Protein AF-A0AAV2KZQ6-F1 (afdb_monomer_lite)

Secondary structure (DSSP, 8-state):
--HHHHHHHHHHHHHHHHHHHHHHHHT--------SSSSHHHHHHHHHHHHTTTTS---SSTTS-----------------S-----

Foldseek 3Di:
DDPVVVVVVVVVVVVVVVVVVVVVVVPPPPPDQPFPDPDPVSVVVSCVVVVVVVVDDPDPDPVDDDDDDDDDDDPDDPDDDPDPDDD

Sequence (87 aa):
MSIKDVEQEWLRSVKLQVFALCILLCHAPCNGLNCSKATQPALLSALEPVFNLNAIRPVMDMDTPTNVTIYFTLYGILGVVSRLHMS

Radius of gyration: 31.2 Å; chains: 1; bounding box: 57×52×91 Å

Organism: Knipowitschia caucasica (NCBI:txid637954)

Structure (mmCIF, N/CA/C/O backbone):
data_AF-A0AAV2KZQ6-F1
#
_entry.id   AF-A0AAV2KZQ6-F1
#
loop_
_atom_site.group_PDB
_atom_site.id
_atom_site.type_symbol
_atom_site.label_atom_id
_atom_site.label_alt_id
_atom_site.label_comp_id
_atom_site.label_asym_id
_atom_site.label_entity_id
_atom_site.label_seq_id
_atom_site.pdbx_PDB_ins_code
_atom_site.Cartn_x
_atom_site.Cartn_y
_atom_site.Cartn_z
_atom_site.occupancy
_atom_site.B_iso_or_equiv
_atom_site.auth_seq_id
_atom_site.auth_comp_id
_atom_site.auth_asym_id
_atom_site.auth_atom_id
_atom_site.pdbx_PDB_model_num
ATOM 1 N N . MET A 1 1 ? -33.494 35.405 48.049 1.00 54.12 1 MET A N 1
ATOM 2 C CA . MET A 1 1 ? -32.862 34.533 47.038 1.00 54.12 1 MET A CA 1
ATOM 3 C C . MET A 1 1 ? -31.796 35.359 46.341 1.00 54.12 1 MET A C 1
ATOM 5 O O . MET A 1 1 ? -32.152 36.390 45.780 1.00 54.12 1 MET A O 1
ATOM 9 N N . SER A 1 2 ? -30.513 35.028 46.504 1.00 70.69 2 SER A N 1
ATOM 10 C CA . SER A 1 2 ? -29.418 35.881 46.030 1.00 70.69 2 SER A CA 1
ATOM 11 C C . SER A 1 2 ? -29.078 35.548 44.577 1.00 70.69 2 SER A C 1
ATOM 13 O O . SER A 1 2 ? -29.102 34.385 44.186 1.00 70.69 2 SER A O 1
ATOM 15 N N . ILE A 1 3 ? -28.733 36.553 43.767 1.00 71.81 3 ILE A N 1
ATOM 16 C CA . ILE A 1 3 ? -28.345 36.386 42.349 1.00 71.81 3 ILE A CA 1
ATOM 17 C C . ILE A 1 3 ? -27.215 35.358 42.171 1.00 71.81 3 ILE A C 1
ATOM 19 O O . ILE A 1 3 ? -27.182 34.632 41.183 1.00 71.81 3 ILE A O 1
ATOM 23 N N . LYS A 1 4 ? -26.349 35.234 43.181 1.00 72.69 4 LYS A N 1
ATOM 24 C CA . LYS A 1 4 ? -25.249 34.265 43.217 1.00 72.69 4 LYS A CA 1
ATOM 25 C C . LYS A 1 4 ? -25.739 32.814 43.247 1.00 72.69 4 LYS A C 1
ATOM 27 O O . LYS A 1 4 ? -25.114 31.957 42.635 1.00 72.69 4 LYS A O 1
ATOM 32 N N . ASP A 1 5 ? -26.860 32.548 43.916 1.00 69.06 5 ASP A N 1
ATOM 33 C CA . ASP A 1 5 ? -27.445 31.206 44.003 1.00 69.06 5 ASP A CA 1
ATOM 34 C C . ASP A 1 5 ? -28.039 30.787 42.650 1.00 69.06 5 ASP A C 1
ATOM 36 O O . ASP A 1 5 ? -27.897 29.644 42.222 1.00 69.06 5 ASP A O 1
ATOM 40 N N . VAL A 1 6 ? -28.643 31.743 41.936 1.00 72.56 6 VAL A N 1
ATOM 41 C CA . VAL A 1 6 ? -29.210 31.536 40.595 1.00 72.56 6 VAL A CA 1
ATOM 42 C C . VAL A 1 6 ? -28.107 31.296 39.563 1.00 72.56 6 VAL A C 1
ATOM 44 O O . VAL A 1 6 ? -28.230 30.397 38.735 1.00 72.56 6 VAL A O 1
ATOM 47 N N . GLU A 1 7 ? -27.008 32.050 39.634 1.00 74.81 7 GLU A N 1
ATOM 48 C CA . GLU A 1 7 ? -25.852 31.888 38.747 1.00 74.81 7 GLU A CA 1
ATOM 49 C C . GLU A 1 7 ? -25.163 30.527 38.948 1.00 74.81 7 GLU A C 1
ATOM 51 O O . GLU A 1 7 ? -24.816 29.855 37.976 1.00 74.81 7 GLU A O 1
ATOM 56 N N . GLN A 1 8 ? -25.032 30.065 40.196 1.00 72.88 8 GLN A N 1
ATOM 57 C CA . GLN A 1 8 ? -24.471 28.744 40.505 1.00 72.88 8 GLN A CA 1
ATOM 58 C C . GLN A 1 8 ? -25.355 27.591 40.013 1.00 72.88 8 GLN A C 1
ATOM 60 O O . GLN A 1 8 ? -24.838 26.618 39.458 1.00 72.88 8 GLN A O 1
ATOM 65 N N . GLU A 1 9 ? -26.675 27.703 40.159 1.00 76.69 9 GLU A N 1
ATOM 66 C CA . GLU A 1 9 ? -27.632 26.715 39.648 1.00 76.69 9 GLU A CA 1
ATOM 67 C C . GLU A 1 9 ? -27.576 26.631 38.109 1.00 76.69 9 GLU A C 1
ATOM 69 O O . GLU A 1 9 ? -27.548 25.537 37.535 1.00 76.69 9 GLU A O 1
ATOM 74 N N . TRP A 1 10 ? -27.456 27.783 37.437 1.00 68.94 10 TRP A N 1
ATOM 75 C CA . TRP A 1 10 ? -27.300 27.868 35.982 1.00 68.94 10 TRP A CA 1
ATOM 76 C C . TRP A 1 10 ? -25.984 27.242 35.509 1.00 68.94 10 TRP A C 1
ATOM 78 O O . TRP A 1 10 ? -25.978 26.413 34.596 1.00 68.94 10 TRP A O 1
ATOM 88 N N . LEU A 1 11 ? -24.873 27.563 36.179 1.00 72.50 11 LEU A N 1
ATOM 89 C CA . LEU A 1 11 ? -23.561 26.975 35.899 1.00 72.50 11 LEU A CA 1
ATOM 90 C C . LEU A 1 11 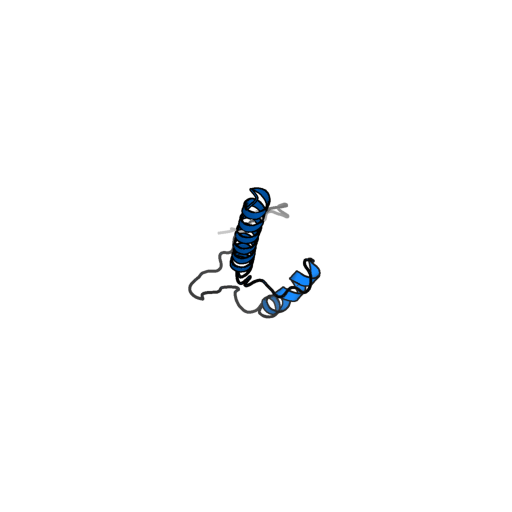? -23.556 25.457 36.120 1.00 72.50 11 LEU A C 1
ATOM 92 O O . LEU A 1 11 ? -22.918 24.732 35.355 1.00 72.50 11 LEU A O 1
ATOM 96 N N . ARG A 1 12 ? -24.275 24.959 37.132 1.00 75.94 12 ARG A N 1
ATOM 97 C CA . ARG A 1 12 ? -24.421 23.520 37.395 1.00 75.94 12 ARG A CA 1
ATOM 98 C C . ARG A 1 12 ? -25.185 22.816 36.274 1.00 75.94 12 ARG A C 1
ATOM 100 O O . ARG A 1 12 ? -24.752 21.756 35.826 1.00 75.94 12 ARG A O 1
ATOM 107 N N . SER A 1 13 ? -26.271 23.423 35.796 1.00 79.44 13 SER A N 1
ATOM 108 C CA . SER A 1 13 ? -27.104 22.877 34.719 1.00 79.44 13 SER A CA 1
ATOM 109 C C . SER A 1 13 ? -26.359 22.851 33.377 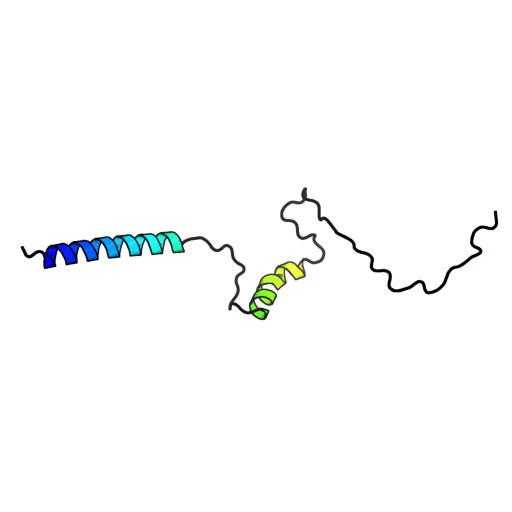1.00 79.44 13 SER A C 1
ATOM 111 O O . SER A 1 13 ? -26.294 21.808 32.724 1.00 79.44 13 SER A O 1
ATOM 113 N N . VAL A 1 14 ? -25.669 23.943 33.022 1.00 82.38 14 VAL A N 1
ATOM 114 C CA . VAL A 1 14 ? -24.837 24.012 31.806 1.00 82.38 14 VAL A CA 1
ATOM 115 C C . VAL A 1 14 ? -23.685 23.006 31.862 1.00 82.38 14 VAL A C 1
ATOM 117 O O . VAL A 1 14 ? -23.423 22.318 30.877 1.00 82.38 14 VAL A O 1
ATOM 120 N N . LYS A 1 15 ? -23.021 22.850 33.016 1.00 81.00 15 LYS A N 1
ATOM 121 C CA . LYS A 1 15 ? -21.952 21.849 33.184 1.00 81.00 15 LYS A CA 1
ATOM 122 C C . LYS A 1 15 ? -22.452 20.421 32.976 1.00 81.00 15 LYS A C 1
ATOM 124 O O . LYS A 1 15 ? -21.762 19.642 32.321 1.00 81.00 15 LYS A O 1
ATOM 129 N N . LEU A 1 16 ? -23.635 20.080 33.493 1.00 81.00 16 LEU A N 1
ATOM 130 C CA . LEU A 1 16 ? -24.227 18.753 33.303 1.00 81.00 16 LEU A CA 1
ATOM 131 C C . LEU A 1 16 ? -24.543 18.485 31.826 1.00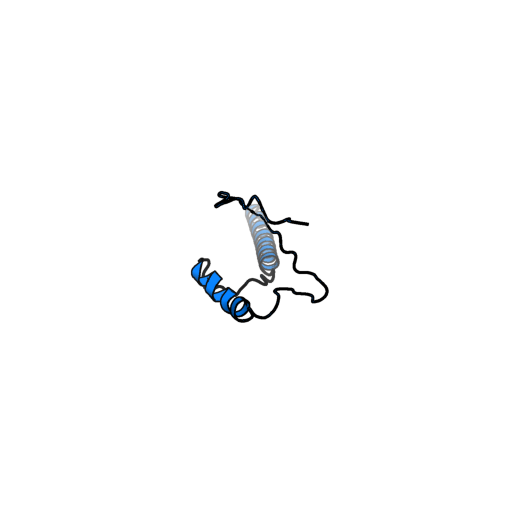 81.00 16 LEU A C 1
ATOM 133 O O . LEU A 1 16 ? -24.252 17.404 31.317 1.00 81.00 16 LEU A O 1
ATOM 137 N N . GLN A 1 17 ? -25.103 19.482 31.136 1.00 81.19 17 GLN A N 1
ATOM 138 C CA . GLN A 1 17 ? -25.458 19.374 29.721 1.00 81.19 17 GLN A CA 1
ATOM 139 C C . GLN A 1 17 ? -24.225 19.243 28.820 1.00 81.19 17 GLN A C 1
ATOM 141 O O . GLN A 1 17 ? -24.206 18.396 27.928 1.00 81.19 17 GLN A O 1
ATOM 146 N N . VAL A 1 18 ? -23.168 20.017 29.082 1.00 83.44 18 VAL A N 1
ATOM 147 C CA . VAL A 1 18 ? -21.893 19.908 28.354 1.00 83.44 18 VAL A CA 1
ATOM 148 C C . VAL A 1 18 ? -21.227 18.554 28.611 1.00 83.44 18 VAL A C 1
ATOM 150 O O . VAL A 1 18 ? -20.731 17.929 27.677 1.00 83.44 18 VAL A O 1
ATOM 153 N N . PHE A 1 19 ? -21.253 18.059 29.851 1.00 82.69 19 PHE A N 1
ATOM 154 C CA . PHE A 1 19 ? -20.699 16.747 30.191 1.00 82.69 19 PHE A CA 1
ATOM 155 C C . PHE A 1 19 ? -21.434 15.608 29.471 1.00 82.69 19 PHE A C 1
ATOM 157 O O . PHE A 1 19 ? -20.792 14.744 28.875 1.00 82.69 19 PHE A O 1
ATOM 164 N N . ALA A 1 20 ? -22.769 15.642 29.449 1.00 83.25 20 ALA A N 1
ATOM 165 C CA . ALA A 1 20 ? -23.581 14.666 28.725 1.00 83.25 20 ALA A CA 1
ATOM 166 C C . ALA A 1 20 ? -23.329 14.703 27.206 1.00 83.25 20 ALA A C 1
ATOM 168 O O . ALA A 1 20 ? -23.237 13.650 26.577 1.00 83.25 20 ALA A O 1
ATOM 169 N N . LEU A 1 21 ? -23.154 15.895 26.626 1.00 81.12 21 LEU A N 1
ATOM 170 C CA . LEU A 1 21 ? -22.831 16.068 25.208 1.00 81.12 21 LEU A CA 1
ATOM 171 C C . LEU A 1 21 ? -21.434 15.525 24.863 1.00 81.12 21 LEU A C 1
ATOM 173 O O . LEU A 1 21 ? -21.285 14.819 23.868 1.00 81.12 21 LEU A O 1
ATOM 177 N N . CYS A 1 22 ? -20.426 15.793 25.699 1.00 77.56 22 CYS A N 1
ATOM 178 C CA . CYS A 1 22 ? -19.078 15.239 25.536 1.00 77.56 22 CYS A CA 1
ATOM 179 C C . CYS A 1 22 ? -19.068 13.713 25.624 1.00 77.56 22 CYS A C 1
ATOM 181 O O . CYS A 1 22 ? -18.402 13.062 24.823 1.00 77.56 22 CYS A O 1
ATOM 183 N N . ILE A 1 23 ? -19.825 13.141 26.566 1.00 78.00 23 ILE A N 1
ATOM 184 C CA . ILE A 1 23 ? -20.025 11.695 26.651 1.00 78.00 23 ILE A CA 1
ATOM 185 C C . ILE A 1 23 ? -20.610 11.218 25.324 1.00 78.00 23 ILE A C 1
ATOM 187 O O . ILE A 1 23 ? -19.954 10.432 24.657 1.00 78.00 23 ILE A O 1
ATOM 191 N N . LEU A 1 24 ? -21.749 11.749 24.873 1.00 71.94 24 LEU A N 1
ATOM 192 C CA . LEU A 1 24 ? -22.409 11.325 23.630 1.00 71.94 24 LEU A CA 1
ATOM 193 C C . LEU A 1 24 ? -21.484 11.374 22.393 1.00 71.94 24 LEU A C 1
ATOM 195 O O . LEU A 1 24 ? -21.484 10.442 21.592 1.00 71.94 24 LEU A O 1
ATOM 199 N N . LEU A 1 25 ? -20.664 12.424 22.264 1.00 64.12 25 LEU A N 1
ATOM 200 C CA . LEU A 1 25 ? -19.715 12.614 21.156 1.00 64.12 25 LEU A CA 1
ATOM 201 C C . LEU A 1 25 ? -18.502 11.665 21.219 1.00 64.12 25 LEU A C 1
ATOM 203 O O . LEU A 1 25 ? -17.962 11.299 20.177 1.00 64.12 25 LEU A O 1
ATOM 207 N N . CYS A 1 26 ? -18.087 11.230 22.413 1.00 63.41 26 CYS A N 1
ATOM 208 C CA . CYS A 1 26 ? -16.983 10.280 22.593 1.00 63.41 26 CYS A CA 1
ATOM 209 C C . CYS A 1 26 ? -17.359 8.814 22.301 1.00 63.41 26 CYS A C 1
ATOM 211 O O . CYS A 1 26 ? -16.465 7.973 22.254 1.00 63.41 26 CYS A O 1
ATOM 213 N N . HIS A 1 27 ? -18.641 8.488 22.081 1.00 58.25 27 HIS A N 1
ATOM 214 C CA . HIS A 1 27 ? -19.091 7.118 21.764 1.00 58.25 27 HIS A CA 1
ATOM 215 C C . HIS A 1 27 ? -19.033 6.783 20.270 1.00 58.25 27 HIS A C 1
ATOM 217 O O . HIS A 1 27 ? -19.652 5.809 19.842 1.00 58.25 27 HIS A O 1
ATOM 223 N N . ALA A 1 28 ? -18.309 7.557 19.457 1.00 55.41 28 ALA A N 1
ATOM 224 C CA . ALA A 1 28 ? -18.037 7.131 18.093 1.00 55.41 28 ALA A CA 1
ATOM 225 C C . ALA A 1 28 ? -17.306 5.774 18.147 1.00 55.41 28 ALA A C 1
ATOM 227 O O . ALA A 1 28 ? -16.235 5.695 18.757 1.00 55.41 28 ALA A O 1
ATOM 228 N N . PRO A 1 29 ? -17.858 4.698 17.554 1.00 56.50 29 PRO A N 1
ATOM 229 C CA . PRO A 1 29 ? -17.139 3.445 17.458 1.00 56.50 29 PRO A CA 1
ATOM 230 C C . PRO A 1 29 ? -15.959 3.684 16.521 1.00 56.50 29 PRO A C 1
ATOM 232 O O . PRO A 1 29 ? -16.088 3.724 15.297 1.00 56.50 29 PRO A O 1
ATOM 235 N N . CYS A 1 30 ? -14.787 3.894 17.111 1.00 57.06 30 CYS A N 1
ATOM 236 C CA . CYS A 1 30 ? -13.536 3.769 16.397 1.00 57.06 30 CYS A CA 1
ATOM 237 C C . CYS A 1 30 ? -13.424 2.297 15.999 1.00 57.06 30 CYS A C 1
ATOM 239 O O . CYS A 1 30 ? -12.919 1.486 16.773 1.00 57.06 30 CYS A O 1
ATOM 241 N N . ASN A 1 31 ? -13.872 1.947 14.790 1.00 61.09 31 ASN A N 1
ATOM 242 C CA . ASN A 1 31 ? -13.559 0.669 14.138 1.00 61.09 31 ASN A CA 1
ATOM 243 C C . ASN A 1 31 ? -12.069 0.649 13.732 1.00 61.09 31 ASN A C 1
ATOM 245 O O . ASN A 1 31 ? -11.714 0.385 12.586 1.00 61.09 31 ASN A O 1
ATOM 249 N N . GLY A 1 32 ? -11.199 1.043 14.661 1.00 65.12 32 GLY A N 1
ATOM 250 C CA . GLY A 1 32 ? -9.764 1.118 14.500 1.00 65.12 32 GLY A CA 1
ATOM 251 C C . GLY A 1 32 ? -9.133 -0.238 14.766 1.00 65.12 32 GLY A C 1
ATOM 252 O O . GLY A 1 32 ? -9.651 -1.062 15.519 1.00 65.12 32 GLY A O 1
ATOM 253 N N . LEU A 1 33 ? -7.985 -0.454 14.138 1.00 70.31 33 LEU A N 1
ATOM 254 C CA . LEU A 1 33 ? -7.112 -1.586 14.418 1.00 70.31 33 LEU A CA 1
ATOM 255 C C . LEU A 1 33 ? -6.822 -1.634 15.928 1.00 70.31 33 LEU A C 1
ATOM 257 O O . LEU A 1 33 ? -6.579 -0.594 16.545 1.00 70.31 33 LEU A O 1
ATOM 261 N N . ASN A 1 34 ? -6.853 -2.827 16.526 1.00 79.12 34 ASN A N 1
ATOM 262 C CA . ASN A 1 34 ? -6.569 -2.990 17.951 1.00 79.12 34 ASN A CA 1
ATOM 263 C C . ASN A 1 34 ? -5.059 -2.843 18.200 1.00 79.12 34 ASN A C 1
ATOM 265 O O . ASN A 1 34 ? -4.308 -3.816 18.229 1.00 79.12 34 ASN A O 1
ATOM 269 N N . CYS A 1 35 ? -4.615 -1.595 18.319 1.00 78.12 35 CYS A N 1
ATOM 270 C CA . CYS A 1 35 ? -3.235 -1.235 18.605 1.00 78.12 35 CYS A CA 1
ATOM 271 C C . CYS A 1 35 ? -3.043 -1.097 20.119 1.00 78.12 35 CYS A C 1
ATOM 273 O O . CYS A 1 35 ? -3.742 -0.325 20.771 1.00 78.12 35 CYS A O 1
ATOM 275 N N . SER A 1 36 ? -2.037 -1.769 20.686 1.00 84.69 36 SER A N 1
ATOM 276 C CA . SER A 1 36 ? -1.733 -1.649 22.122 1.00 84.69 36 SER A CA 1
ATOM 277 C C . SER A 1 36 ? -1.193 -0.267 22.515 1.00 84.69 36 SER A C 1
ATOM 279 O O . SER A 1 36 ? -1.352 0.163 23.657 1.00 84.69 36 SER A O 1
ATOM 281 N N . LYS A 1 37 ? -0.523 0.422 21.579 1.00 88.44 37 LYS A N 1
ATOM 282 C CA . LYS A 1 37 ? 0.077 1.757 21.730 1.00 88.44 37 LYS A CA 1
ATOM 283 C C . LYS A 1 37 ? 0.040 2.498 20.390 1.00 88.44 37 LYS A C 1
ATOM 285 O O . LYS A 1 37 ? 0.037 1.871 19.335 1.00 88.44 37 LYS A O 1
ATOM 290 N N . ALA A 1 38 ? 0.094 3.829 20.420 1.00 86.00 38 ALA A N 1
ATOM 291 C CA . ALA A 1 38 ? 0.207 4.674 19.225 1.00 86.00 38 ALA A CA 1
ATOM 292 C C . ALA A 1 38 ? 1.657 4.731 18.696 1.00 86.00 38 ALA A C 1
ATOM 294 O O . ALA A 1 38 ? 2.262 5.797 18.601 1.00 86.00 38 ALA A O 1
ATOM 295 N N . THR A 1 39 ? 2.252 3.571 18.413 1.00 91.50 39 THR A N 1
ATOM 296 C CA . THR A 1 39 ? 3.629 3.450 17.909 1.00 91.50 39 THR A CA 1
ATOM 297 C C . THR A 1 39 ? 3.661 2.650 16.607 1.00 91.50 39 THR A C 1
ATOM 299 O O . THR A 1 39 ? 2.811 1.790 16.379 1.00 91.50 39 THR A O 1
ATOM 302 N N . GLN A 1 40 ? 4.660 2.900 15.751 1.00 91.75 40 GLN A N 1
ATOM 303 C CA . GLN A 1 40 ? 4.818 2.172 14.481 1.00 91.75 40 GLN A CA 1
ATOM 304 C C . GLN A 1 40 ? 4.891 0.641 14.658 1.00 91.75 40 GLN A C 1
ATOM 306 O O . GLN A 1 40 ? 4.211 -0.054 13.905 1.00 91.75 40 GLN A O 1
ATOM 311 N N . PRO A 1 41 ? 5.622 0.083 15.649 1.00 93.44 41 PRO A N 1
ATOM 312 C CA . PRO A 1 41 ? 5.649 -1.366 15.853 1.00 93.44 41 PRO A CA 1
ATOM 313 C C . PRO A 1 41 ? 4.287 -1.940 16.255 1.00 93.44 41 PRO A C 1
ATOM 315 O O . PRO A 1 41 ? 3.906 -2.995 15.766 1.00 93.44 41 PRO A O 1
ATOM 318 N N . ALA A 1 42 ? 3.534 -1.238 17.109 1.00 92.25 42 ALA A N 1
ATOM 319 C CA . ALA A 1 42 ? 2.214 -1.694 17.542 1.00 92.25 42 ALA A CA 1
ATOM 320 C C . ALA A 1 42 ? 1.208 -1.711 16.382 1.00 92.25 42 ALA A C 1
ATOM 322 O O . ALA A 1 42 ? 0.397 -2.630 16.296 1.00 92.25 42 ALA A O 1
ATOM 323 N N . LEU A 1 43 ? 1.299 -0.740 15.468 1.00 91.50 43 LEU A N 1
ATOM 324 C CA . LEU A 1 43 ? 0.521 -0.738 14.233 1.00 91.50 43 LEU A CA 1
ATOM 325 C C . LEU A 1 43 ? 0.908 -1.918 13.334 1.00 91.50 43 LEU A C 1
ATOM 327 O O . LEU A 1 43 ? 0.034 -2.643 12.876 1.00 91.50 43 LEU A O 1
ATOM 331 N N . LEU A 1 44 ? 2.206 -2.147 13.115 1.00 93.31 44 LEU A N 1
ATOM 332 C CA . LEU A 1 44 ? 2.670 -3.257 12.282 1.00 93.31 44 LEU A CA 1
ATOM 333 C C . LEU A 1 44 ? 2.177 -4.611 12.814 1.00 93.31 44 LEU A C 1
ATOM 335 O O . LEU A 1 44 ? 1.663 -5.411 12.037 1.00 93.31 44 LEU A O 1
ATOM 339 N N . SER A 1 45 ? 2.259 -4.834 14.130 1.00 92.00 45 SER A N 1
ATOM 340 C CA . SER A 1 45 ? 1.703 -6.031 14.774 1.00 92.00 45 SER A CA 1
ATOM 341 C C . SER A 1 45 ? 0.185 -6.135 14.611 1.00 92.00 45 SER A C 1
ATOM 343 O O . SER A 1 45 ? -0.327 -7.222 14.374 1.00 92.00 45 SER A O 1
ATOM 345 N N . ALA A 1 46 ? -0.549 -5.022 14.687 1.00 92.12 46 ALA A N 1
ATOM 346 C CA . ALA A 1 46 ? -1.997 -5.029 14.478 1.00 92.12 46 ALA A CA 1
ATOM 347 C C . ALA A 1 46 ? -2.398 -5.352 13.022 1.00 92.12 46 ALA A C 1
ATOM 349 O O . ALA A 1 46 ? -3.487 -5.879 12.798 1.00 92.12 46 ALA A O 1
ATOM 350 N N . LEU A 1 47 ? -1.537 -5.063 12.036 1.00 91.44 47 LEU A N 1
ATOM 351 C CA . LEU A 1 47 ? -1.753 -5.399 10.620 1.00 91.44 47 LEU A CA 1
ATOM 352 C C . LEU A 1 47 ? -1.227 -6.785 10.209 1.00 91.44 47 LEU A C 1
ATOM 354 O O . LEU A 1 47 ? -1.555 -7.240 9.114 1.00 91.44 47 LEU A O 1
ATOM 358 N N . GLU A 1 48 ? -0.452 -7.473 11.051 1.00 92.50 48 GLU A N 1
ATOM 359 C CA . GLU A 1 48 ? 0.119 -8.797 10.750 1.00 92.50 48 GLU A CA 1
ATOM 360 C C . GLU A 1 48 ? -0.901 -9.803 10.167 1.00 92.50 48 GLU A C 1
ATOM 362 O O . GLU A 1 48 ? -0.593 -10.430 9.149 1.00 92.50 48 GLU A O 1
ATOM 367 N N . PRO A 1 49 ? -2.144 -9.917 10.690 1.00 89.88 49 PRO A N 1
ATOM 368 C CA . PRO A 1 49 ? -3.131 -10.849 10.142 1.00 89.88 49 PRO A CA 1
ATOM 369 C C . PRO A 1 49 ? -3.498 -10.574 8.677 1.00 89.88 49 PRO A C 1
ATOM 371 O O . PRO A 1 49 ? -3.820 -11.507 7.946 1.00 89.88 49 PRO A O 1
ATOM 374 N N . VAL A 1 50 ? -3.430 -9.313 8.234 1.00 89.31 50 VAL A N 1
ATOM 375 C CA . VAL A 1 50 ? -3.693 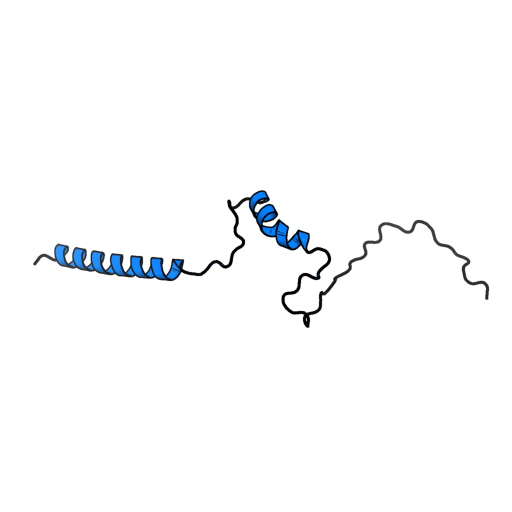-8.925 6.839 1.00 89.31 50 VAL A CA 1
ATOM 376 C C . VAL A 1 50 ? -2.554 -9.397 5.935 1.00 89.31 50 VAL A C 1
ATOM 378 O O . VAL A 1 50 ? -2.803 -9.921 4.853 1.00 89.31 50 VAL A O 1
ATOM 381 N N . PHE A 1 51 ? -1.304 -9.268 6.387 1.00 90.88 51 PHE A N 1
ATOM 382 C CA . PHE A 1 51 ? -0.136 -9.702 5.615 1.00 90.88 51 PHE A CA 1
ATOM 383 C C . PHE A 1 51 ? -0.004 -11.227 5.530 1.00 90.88 51 PHE A C 1
ATOM 385 O O . PHE A 1 51 ? 0.497 -11.736 4.528 1.00 90.88 51 PHE A O 1
ATOM 392 N N . ASN A 1 52 ? -0.508 -11.963 6.524 1.00 94.38 52 ASN A N 1
ATOM 393 C CA . ASN A 1 52 ? -0.549 -13.430 6.495 1.00 94.38 52 ASN A CA 1
ATOM 394 C C . ASN A 1 52 ? -1.489 -13.986 5.406 1.00 94.38 52 ASN A C 1
ATOM 396 O O . ASN A 1 52 ? -1.352 -15.142 5.011 1.00 94.38 52 ASN A O 1
ATOM 400 N N . LEU A 1 53 ? -2.400 -13.165 4.872 1.00 93.06 53 LEU A N 1
ATOM 401 C CA . LEU A 1 53 ? -3.289 -13.496 3.753 1.00 93.06 53 LEU A CA 1
ATOM 402 C C . LEU A 1 53 ? -2.716 -13.046 2.396 1.00 93.06 53 LEU A C 1
ATOM 404 O O . LEU A 1 53 ? -3.461 -12.702 1.485 1.00 93.06 53 LEU A O 1
ATOM 408 N N . ASN A 1 54 ? -1.390 -13.054 2.244 1.00 91.94 54 ASN A N 1
ATOM 409 C CA . ASN A 1 54 ? -0.677 -12.564 1.056 1.00 91.94 54 ASN A CA 1
ATOM 410 C C . ASN A 1 54 ? -1.061 -13.234 -0.278 1.00 91.94 54 ASN A C 1
ATOM 412 O O . ASN A 1 54 ? -0.866 -12.640 -1.336 1.00 91.94 54 ASN A O 1
ATOM 416 N N . ALA A 1 55 ? -1.596 -14.455 -0.246 1.00 93.88 55 ALA A N 1
ATOM 417 C CA . ALA A 1 55 ? -2.084 -15.153 -1.432 1.00 93.88 55 ALA A CA 1
ATOM 418 C C . ALA A 1 55 ? -3.435 -14.606 -1.935 1.00 93.88 55 ALA A C 1
ATOM 420 O O . ALA A 1 55 ? -3.853 -14.926 -3.048 1.00 93.88 55 ALA A O 1
ATOM 421 N N . ILE A 1 56 ? -4.129 -13.802 -1.123 1.00 92.12 56 ILE A N 1
ATOM 422 C CA . ILE A 1 56 ? -5.444 -13.234 -1.421 1.00 92.12 56 ILE A CA 1
ATOM 423 C C . ILE A 1 56 ? -5.280 -11.749 -1.758 1.00 92.12 56 ILE A C 1
ATOM 425 O O . ILE A 1 56 ? -4.526 -11.014 -1.124 1.00 92.12 56 ILE A O 1
ATOM 429 N N . ARG A 1 57 ? -6.016 -11.284 -2.771 1.00 93.75 57 ARG A N 1
ATOM 430 C CA . ARG A 1 57 ? -6.059 -9.862 -3.137 1.00 93.75 57 ARG A CA 1
ATOM 431 C C . ARG A 1 57 ? -6.721 -9.020 -2.030 1.00 93.75 57 ARG A C 1
ATOM 433 O O . ARG A 1 57 ? -7.780 -9.412 -1.540 1.00 93.75 57 ARG A O 1
ATOM 440 N N . PRO A 1 58 ? -6.165 -7.847 -1.672 1.00 92.38 58 PRO A N 1
ATOM 441 C CA . PRO A 1 58 ? -6.689 -7.007 -0.597 1.00 92.38 58 PRO A CA 1
ATOM 442 C C . PRO A 1 58 ? -7.868 -6.156 -1.090 1.00 92.38 58 PRO A C 1
ATOM 444 O O . PRO A 1 58 ? -7.736 -4.955 -1.321 1.00 92.38 58 PRO A O 1
ATOM 447 N N . VAL A 1 59 ? -9.025 -6.789 -1.284 1.00 93.69 59 VAL A N 1
ATOM 448 C CA . VAL A 1 59 ? -10.274 -6.120 -1.676 1.00 93.69 59 VAL A CA 1
ATOM 449 C C . VAL A 1 59 ? -11.380 -6.474 -0.689 1.00 93.69 59 VAL A C 1
ATOM 451 O O . VAL A 1 59 ? -11.443 -7.601 -0.205 1.00 93.69 59 VAL A O 1
ATOM 454 N N . MET A 1 60 ? -12.262 -5.518 -0.398 1.00 91.56 60 MET A N 1
ATOM 455 C CA . MET A 1 60 ? -13.467 -5.789 0.400 1.00 91.56 60 MET A CA 1
ATOM 456 C C . MET A 1 60 ? -14.559 -6.457 -0.441 1.00 91.56 60 MET A C 1
ATOM 458 O O . MET A 1 60 ? -15.364 -7.218 0.084 1.00 91.56 60 MET A O 1
ATOM 462 N N . ASP A 1 61 ? -14.565 -6.174 -1.744 1.00 94.50 61 ASP A N 1
ATOM 463 C CA . ASP A 1 61 ? -15.550 -6.656 -2.704 1.00 94.50 61 ASP A CA 1
ATOM 464 C C . ASP A 1 61 ? -14.835 -7.300 -3.901 1.00 94.50 61 ASP A C 1
ATOM 466 O O . ASP A 1 61 ? -13.921 -6.717 -4.493 1.00 94.50 61 ASP A O 1
ATOM 470 N N . MET A 1 62 ? -15.244 -8.515 -4.262 1.00 92.12 62 MET A N 1
ATOM 471 C CA . MET A 1 62 ? -14.626 -9.276 -5.344 1.00 92.12 62 MET A CA 1
ATOM 472 C C . MET A 1 62 ? -14.851 -8.650 -6.721 1.00 92.12 62 MET A C 1
ATOM 474 O O . MET A 1 62 ? -13.977 -8.816 -7.581 1.00 92.12 62 MET A O 1
ATOM 478 N N . ASP A 1 63 ? -15.924 -7.880 -6.902 1.00 96.31 63 ASP A N 1
ATOM 479 C CA . ASP A 1 63 ? -16.217 -7.182 -8.157 1.00 96.31 63 ASP A CA 1
ATOM 480 C C . ASP A 1 63 ? -15.314 -5.949 -8.362 1.00 96.31 63 ASP A C 1
ATOM 482 O O . ASP A 1 63 ? -15.182 -5.440 -9.476 1.00 96.31 63 ASP A O 1
ATOM 486 N N . THR A 1 64 ? -14.625 -5.483 -7.308 1.00 96.62 64 THR A N 1
ATOM 487 C CA . THR A 1 64 ? -13.769 -4.283 -7.364 1.00 96.62 64 THR A CA 1
ATOM 488 C C . THR A 1 64 ? -12.338 -4.594 -7.825 1.00 96.62 64 THR A C 1
ATOM 490 O O . THR A 1 64 ? -11.597 -5.260 -7.103 1.00 96.62 64 THR A O 1
ATOM 493 N N . PRO A 1 65 ? -11.871 -4.129 -8.999 1.00 95.62 65 PRO A N 1
ATOM 494 C CA . PRO A 1 65 ? -10.549 -4.492 -9.516 1.00 95.62 65 PRO A CA 1
ATOM 495 C C . PRO A 1 65 ? -9.397 -3.923 -8.671 1.00 95.62 65 PRO A C 1
ATOM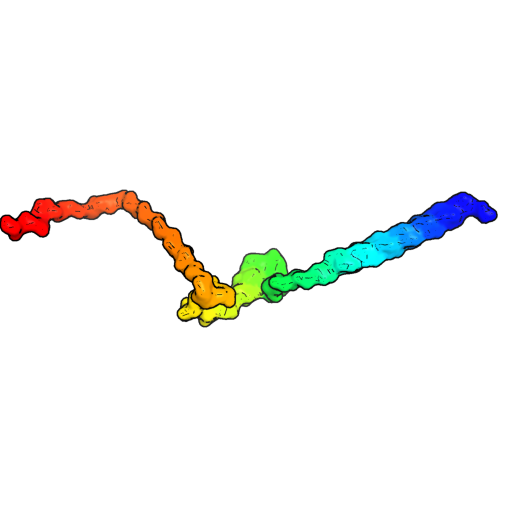 497 O O . PRO A 1 65 ? -9.509 -2.865 -8.053 1.00 95.62 65 PRO A O 1
ATOM 500 N N . THR A 1 66 ? -8.247 -4.605 -8.683 1.00 95.06 66 THR A N 1
ATOM 501 C CA . THR A 1 66 ? -7.002 -4.095 -8.087 1.00 95.06 66 THR A CA 1
ATOM 502 C C . THR A 1 66 ? -6.202 -3.343 -9.149 1.00 95.06 66 THR A C 1
ATOM 504 O O . THR A 1 66 ? -5.599 -3.954 -10.029 1.00 95.06 66 THR A O 1
ATOM 507 N N . ASN A 1 67 ? -6.194 -2.013 -9.077 1.00 96.19 67 ASN A N 1
ATOM 508 C CA . ASN A 1 67 ? -5.472 -1.182 -10.039 1.00 96.19 67 ASN A CA 1
ATOM 509 C C . ASN A 1 67 ? -3.976 -1.133 -9.706 1.00 96.19 67 ASN A C 1
ATOM 511 O O . ASN A 1 67 ? -3.590 -0.696 -8.623 1.00 96.19 67 ASN A O 1
ATOM 515 N N . VAL A 1 68 ? -3.136 -1.544 -10.658 1.00 95.81 68 VAL A N 1
ATOM 516 C CA . VAL A 1 68 ? -1.673 -1.508 -10.535 1.00 95.81 68 VAL A CA 1
ATOM 517 C C . VAL A 1 68 ? -1.121 -0.411 -11.438 1.00 95.81 68 VAL A C 1
ATOM 519 O O . VAL A 1 68 ? -1.234 -0.489 -12.660 1.00 95.81 68 VAL A O 1
ATOM 522 N N . THR A 1 69 ? -0.498 0.600 -10.837 1.00 97.69 69 THR A N 1
ATOM 523 C CA . THR A 1 69 ? 0.172 1.677 -11.573 1.00 97.69 69 THR A CA 1
ATOM 524 C C . THR A 1 69 ? 1.652 1.355 -11.713 1.00 97.69 69 THR A C 1
ATOM 526 O O . THR A 1 69 ? 2.344 1.149 -10.717 1.00 97.69 69 THR A O 1
ATOM 529 N N . ILE A 1 70 ? 2.141 1.317 -12.951 1.00 96.75 70 ILE A N 1
ATOM 530 C CA . ILE A 1 70 ? 3.517 0.932 -13.264 1.00 96.75 70 ILE A CA 1
ATOM 531 C C . ILE A 1 70 ? 4.274 2.156 -13.771 1.00 96.75 70 ILE A C 1
ATOM 533 O O . ILE A 1 70 ? 3.822 2.841 -14.687 1.00 96.75 70 ILE A O 1
ATOM 537 N N . TYR A 1 71 ? 5.449 2.393 -13.195 1.00 97.31 71 TYR A N 1
ATOM 538 C CA . TYR A 1 71 ? 6.395 3.406 -13.646 1.00 97.31 71 TYR A CA 1
ATOM 539 C C . TYR A 1 71 ? 7.700 2.723 -14.035 1.00 97.31 71 TYR A C 1
ATOM 541 O O . TYR A 1 71 ? 8.218 1.891 -13.290 1.00 97.31 71 TYR A O 1
ATOM 549 N N . PHE A 1 72 ? 8.238 3.088 -15.194 1.00 96.12 72 PHE A N 1
ATOM 550 C CA . PHE A 1 72 ? 9.530 2.602 -15.659 1.00 96.12 72 PHE A CA 1
ATOM 551 C C . PHE A 1 72 ? 10.550 3.732 -15.588 1.00 96.12 72 PHE A C 1
ATOM 553 O O . PHE A 1 72 ? 10.363 4.782 -16.201 1.00 96.12 72 PHE A O 1
ATOM 560 N N . THR A 1 73 ? 11.649 3.488 -14.880 1.00 96.62 73 THR A N 1
ATOM 561 C CA . THR A 1 73 ? 12.807 4.384 -14.855 1.00 96.62 73 THR A CA 1
ATOM 562 C C . THR A 1 73 ? 13.940 3.720 -15.626 1.00 96.62 73 THR A C 1
ATOM 564 O O . THR A 1 73 ? 14.526 2.743 -15.161 1.00 96.62 73 THR A O 1
ATOM 567 N N . LEU A 1 74 ? 14.251 4.233 -16.818 1.00 96.31 74 LEU A N 1
ATOM 568 C CA . LEU A 1 74 ? 15.390 3.765 -17.605 1.00 96.31 74 LEU A CA 1
ATOM 569 C C . LEU A 1 74 ? 16.680 4.374 -17.044 1.00 96.31 74 LEU A C 1
ATOM 571 O O . LEU A 1 74 ? 16.888 5.579 -17.149 1.00 96.31 74 LEU A O 1
ATOM 575 N N . TYR A 1 75 ? 17.549 3.542 -16.470 1.00 95.50 75 TYR A N 1
ATOM 576 C CA . TYR A 1 75 ? 18.846 3.994 -15.951 1.00 95.50 75 TYR A CA 1
ATOM 577 C C . TYR A 1 75 ? 19.915 4.107 -17.050 1.00 95.50 75 TYR A C 1
ATOM 579 O O . TYR A 1 75 ? 20.751 5.004 -17.032 1.00 95.50 75 TYR A O 1
ATOM 587 N N . GLY A 1 76 ? 19.876 3.209 -18.033 1.00 94.88 76 GLY A N 1
ATOM 588 C CA . GLY A 1 76 ? 20.807 3.193 -19.152 1.00 94.88 76 GLY A CA 1
ATOM 589 C C . GLY A 1 76 ? 20.557 1.999 -20.065 1.00 94.88 76 GLY A C 1
ATOM 590 O O . GLY A 1 76 ? 19.953 1.007 -19.661 1.00 94.88 76 GLY A O 1
ATOM 591 N N . ILE A 1 77 ? 21.014 2.101 -21.309 1.00 94.69 77 ILE A N 1
ATOM 592 C CA . ILE A 1 77 ? 20.938 1.018 -22.292 1.00 94.69 77 ILE A CA 1
ATOM 593 C C . ILE A 1 77 ? 22.291 0.303 -22.281 1.00 94.69 77 ILE A C 1
ATOM 595 O O . ILE A 1 77 ? 23.302 0.909 -22.624 1.00 94.69 77 ILE A O 1
ATOM 599 N N . LEU A 1 78 ? 22.318 -0.973 -21.876 1.00 94.38 78 LEU A N 1
ATOM 600 C CA . LEU A 1 78 ? 23.568 -1.740 -21.745 1.00 94.38 78 LEU A CA 1
ATOM 601 C C . LEU A 1 78 ? 24.185 -2.128 -23.100 1.00 94.38 78 LEU A C 1
ATOM 603 O O . LEU A 1 78 ? 25.382 -2.377 -23.187 1.00 94.38 78 LEU A O 1
ATOM 607 N N . GLY A 1 79 ? 23.385 -2.173 -24.161 1.00 90.69 79 GLY A N 1
ATOM 608 C CA . GLY A 1 79 ? 23.847 -2.466 -25.511 1.00 90.69 79 GLY A CA 1
ATOM 609 C C . GLY A 1 79 ? 22.683 -2.502 -26.490 1.00 90.69 79 GLY A C 1
ATOM 610 O O . GLY A 1 79 ? 21.554 -2.812 -26.113 1.00 90.69 79 GLY A O 1
ATOM 611 N N . VAL A 1 80 ? 22.955 -2.166 -27.750 1.00 90.06 80 VAL A N 1
ATOM 612 C CA . VAL A 1 80 ? 21.969 -2.189 -28.836 1.00 90.06 80 VAL A CA 1
ATOM 613 C C . VAL A 1 80 ? 22.411 -3.233 -29.852 1.00 90.06 80 VAL A C 1
ATOM 615 O O . VAL A 1 80 ? 23.509 -3.141 -30.400 1.00 90.06 80 VAL A O 1
ATOM 618 N N . VAL A 1 81 ? 21.566 -4.229 -30.120 1.00 90.44 81 VAL A N 1
ATOM 619 C CA . VAL A 1 81 ? 21.833 -5.220 -31.169 1.00 90.44 81 VAL A CA 1
ATOM 620 C C . VAL A 1 81 ? 21.323 -4.668 -32.498 1.00 90.44 81 VAL A C 1
ATOM 622 O O . VAL A 1 81 ? 20.123 -4.506 -32.693 1.00 90.44 81 VAL A O 1
ATOM 625 N N . SER A 1 82 ? 22.237 -4.366 -33.420 1.00 80.50 82 SER A N 1
ATOM 626 C CA . SER A 1 82 ? 21.926 -3.708 -34.700 1.00 80.50 82 SER A CA 1
ATOM 627 C C . SER A 1 82 ? 21.468 -4.661 -35.811 1.00 80.50 82 SER A C 1
ATOM 629 O O . SER A 1 82 ? 21.000 -4.212 -36.856 1.00 80.50 82 SER A O 1
ATOM 631 N N . ARG A 1 83 ? 21.595 -5.978 -35.615 1.00 76.31 83 ARG A N 1
ATOM 632 C CA . ARG A 1 83 ? 21.239 -7.009 -36.602 1.00 76.31 83 ARG A CA 1
ATOM 633 C C . ARG A 1 83 ? 20.357 -8.080 -35.951 1.00 76.31 83 ARG A C 1
ATOM 635 O O . ARG A 1 83 ? 20.856 -9.101 -35.498 1.00 76.31 83 ARG A O 1
ATOM 642 N N . LEU A 1 84 ? 19.048 -7.832 -35.904 1.00 66.12 84 LEU A N 1
ATOM 643 C CA . LEU A 1 84 ? 18.019 -8.822 -35.526 1.00 66.12 84 LEU A CA 1
ATOM 644 C C . LEU A 1 84 ? 16.875 -8.915 -36.550 1.00 66.12 84 LEU A C 1
ATOM 646 O O . LEU A 1 84 ? 15.795 -9.414 -36.252 1.00 66.12 84 LEU A O 1
ATOM 650 N N . HIS A 1 85 ? 17.106 -8.447 -37.775 1.00 59.69 85 HIS A N 1
ATOM 651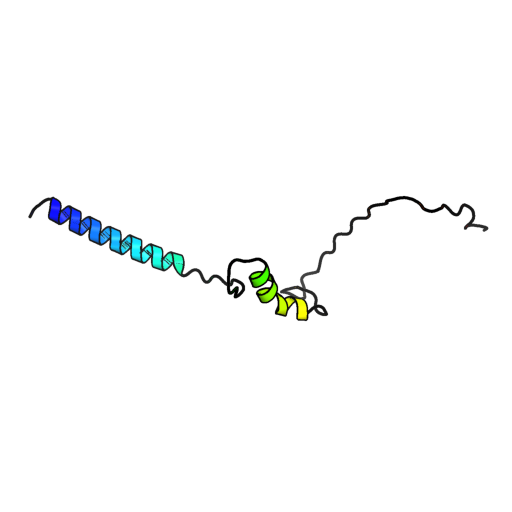 C CA . HIS A 1 85 ? 16.190 -8.676 -38.885 1.00 59.69 85 HIS A CA 1
ATOM 652 C C . HIS A 1 85 ? 17.009 -8.874 -40.158 1.00 59.69 85 HIS A C 1
ATOM 654 O O . HIS A 1 85 ? 17.450 -7.918 -40.792 1.00 59.69 85 HIS A O 1
ATOM 660 N N . MET A 1 86 ? 17.291 -10.135 -40.467 1.00 60.41 86 MET A N 1
ATOM 661 C CA . MET A 1 86 ? 17.774 -10.562 -41.773 1.00 60.41 86 MET A CA 1
ATOM 662 C C . MET A 1 86 ? 16.592 -11.319 -42.382 1.00 60.41 86 MET A C 1
ATOM 664 O O . MET A 1 86 ? 16.436 -12.514 -42.143 1.00 60.41 86 MET A O 1
ATOM 668 N N . SER A 1 87 ? 15.684 -10.564 -43.009 1.00 58.47 87 SER A N 1
ATOM 669 C CA . SER A 1 87 ? 14.648 -11.106 -43.892 1.00 58.47 87 SER A CA 1
ATOM 670 C C . SER A 1 87 ? 15.132 -11.048 -45.329 1.00 58.47 87 SER A C 1
ATOM 672 O O . SER A 1 87 ? 15.952 -10.152 -45.634 1.00 58.47 87 SER A O 1
#

pLDDT: mean 82.84, std 12.6, range [54.12, 97.69]

=== Feature glossary ===
Feature key, reading from the visual/contextual features back to the raw sequence:

Rendered structure images. Structure images are PyMOL renders from six orthogonal camera directions. Cartoon representation draws helices as coils and strands as arrows; sticks shows the backbone as bonds; surface shows the solvent-excluded envelope. Rainbow coloring maps sequence position to hue (blue→red, N→C); chain coloring assigns a distinct color per polypeptide.

Contact-map, Ramachandran, and PAE plots. Three diagnostic plots accompany the record. The Cα contact map visualizes the tertiary structure as a 2D adjacency matrix (8 Å cutoff, sequence-local contacts suppressed). The Ramachandran plot shows the distribution of backbone (φ, ψ) torsions, with points in the α and β basins reflecting secondary structure content. The PAE plot shows AlphaFold's inter-residue confidence as a color matrix.

InterPro / GO / CATH / organism. The annotation block draws on four external resources. InterPro: which protein families and domains the sequence belongs to. GO: standardized terms for what the protein does, what process it participates in, and where in the cell it acts. CATH: which structural fold it has in the CATH hierarchy. Organism: the species of origin.

Nearest PDB structures. Structural nearest neighbors (via Foldseek easy-search vs the PDB). Reported per hit: target PDB id, E-value, and alignment TM-score. A TM-score above ~0.5 is the conventional threshold for 'same fold'.

Predicted aligned error. Predicted aligned error is AlphaFold's pairwise confidence. Unlike pLDDT (per-residue), PAE is per-residue-pair and captures whether two parts of the structure are correctly placed relative to each other. Units are ångströms of expected positional error.

Solvent-accessible surface area. SASA measures how much of the protein is reachable by solvent. It is computed by rolling a water-sized probe over the atomic surface and summing the exposed area (Å²). Per-residue SASA distinguishes core (buried, low SASA) from surface (exposed, high SASA) residues; total SASA is a whole-molecule size measure.

B-factor. Crystallographic B-factors measure how much each atom's electron density is smeared out, in Å². They rise in mobile loops and surface residues and fall in the buried interior. In AlphaFold models this column is repurposed to hold pLDDT instead.

pLDDT. For AlphaFold models, the B-factor field carries pLDDT — the model's own estimate of local accuracy on a 0–100 scale. Regions with pLDDT<50 should be treated as essentially unmodeled; they often correspond to intrinsically disordered segments.

Backbone torsions (φ/ψ). φ (phi) and ψ (psi) are the two rotatable backbone dihedrals per residue: φ is the C(i-1)–N–Cα–C torsion, ψ is the N–Cα–C–N(i+1) torsion, both in degrees on (−180°, 180°]. α-helical residues cluster near (−60°, −45°); β-strand residues near (−120°, +130°). A Ramachandran plot is simply a scatter of (φ, ψ) for every residue.

Radius of gyration, Cα contacts, bounding box. Radius of gyration (Rg) is the root-mean-square distance of Cα atoms from their centroid — a single number for overall size and compactness. A globular domain of N residues has Rg ≈ 2.2·N^0.38 Å; an extended or disordered chain has a much larger Rg. The Cα contact count is the number of residue pairs whose Cα atoms are within 8 Å and are more than four positions apart in sequence — a standard proxy for tertiary packing density. The bounding box is the smallest axis-aligned box enclosing all Cα atoms.

Secondary structure (3-state, P-SEA). Three-state secondary structure (P-SEA) collapses the eight DSSP classes into helix (a), strand (b), and coil (c). P-SEA assigns these from Cα geometry alone — distances and angles — without requiring backbone oxygens, so it works on any Cα trace.

Secondary structure (8-state, DSSP). Secondary structure is the local, repeating backbone conformation. DSSP classifies it into eight states by reading the hydrogen-bond network: three helix types (H, G, I), two β types (E, B), two non-regular types (T, S), and unstructured coil (-).

Foldseek 3Di. The Foldseek 3Di string encodes local tertiary geometry as a 20-letter alphabet — one character per residue — derived from the relative positions of nearby Cα atoms. Unlike the amino-acid sequence, 3Di is a direct function of the 3D structure, so two proteins with the same fold have similar 3Di strings even at low sequence identity.

mmCIF coordinates. Structure coordinates are given as an mmCIF _atom_site loop: one row per atom with element, residue name, chain id, sequence number, and x/y/z position in Å. Only the four main-chain atoms per residue are included here; side chains are omitted to keep the record compact.

Sequence. This is the polypeptide sequence — one letter per residue, N-terminus first. Length ranges from a few dozen residues for small domains to over a thousand for large multi-domain proteins.